Protein AF-A0A7Y5X9P5-F1 (afdb_monomer_lite)

Sequence (54 aa):
MDQEFAGMAERLVTEFPDIPAQQVMATVCRCSDECDHASSYFVEAAARATLLHP

Structure (mmCIF, N/CA/C/O backbone):
data_AF-A0A7Y5X9P5-F1
#
_entry.id   AF-A0A7Y5X9P5-F1
#
loop_
_atom_site.group_PDB
_atom_site.id
_atom_site.type_symbol
_atom_site.label_atom_id
_atom_site.label_alt_id
_atom_site.label_comp_id
_atom_site.label_asym_id
_atom_site.label_entity_id
_atom_site.label_seq_id
_atom_site.pdbx_PDB_ins_code
_atom_site.Cartn_x
_atom_site.Cartn_y
_atom_site.Cartn_z
_atom_site.occupancy
_atom_site.B_iso_or_equiv
_atom_site.auth_seq_id
_atom_site.auth_comp_id
_atom_site.auth_asym_id
_atom_site.auth_atom_id
_atom_site.pdbx_PDB_model_num
ATOM 1 N N . MET A 1 1 ? 12.509 3.454 -0.536 1.00 56.19 1 MET A N 1
ATOM 2 C CA . MET A 1 1 ? 11.116 3.622 -0.983 1.00 56.19 1 MET A CA 1
ATOM 3 C C . MET A 1 1 ? 11.049 4.987 -1.634 1.00 56.19 1 MET A C 1
ATOM 5 O O . MET A 1 1 ? 11.416 5.949 -0.963 1.00 56.19 1 MET A O 1
ATOM 9 N N . ASP A 1 2 ? 10.731 5.070 -2.927 1.00 69.62 2 ASP A N 1
ATOM 10 C CA . ASP A 1 2 ? 10.627 6.365 -3.610 1.00 69.62 2 ASP A CA 1
ATOM 11 C C . ASP A 1 2 ? 9.599 7.262 -2.914 1.00 69.62 2 ASP A C 1
ATOM 13 O O . ASP A 1 2 ? 8.590 6.776 -2.392 1.00 69.62 2 ASP A O 1
ATOM 17 N N . GLN A 1 3 ? 9.851 8.576 -2.905 1.00 74.38 3 GLN A N 1
ATOM 18 C CA . GLN A 1 3 ? 8.944 9.574 -2.314 1.00 74.38 3 GLN A CA 1
ATOM 19 C C . GLN A 1 3 ? 7.504 9.437 -2.836 1.00 74.38 3 GLN A C 1
ATOM 21 O O . GLN A 1 3 ? 6.552 9.703 -2.106 1.00 74.38 3 GLN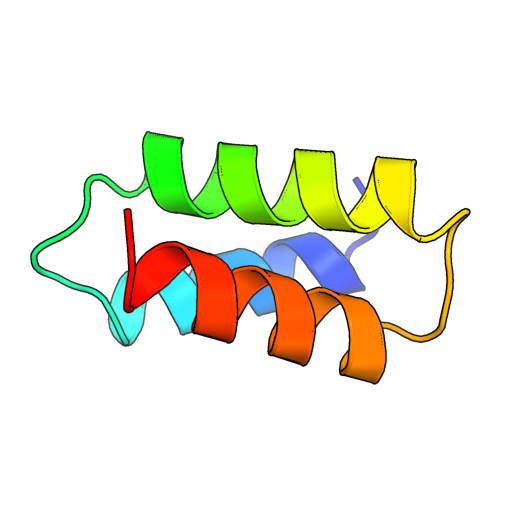 A O 1
ATOM 26 N N . GLU A 1 4 ? 7.346 8.975 -4.076 1.00 79.81 4 GLU A N 1
ATOM 27 C CA . GLU A 1 4 ? 6.056 8.760 -4.728 1.00 79.81 4 GLU A CA 1
ATOM 28 C C . GLU A 1 4 ? 5.236 7.628 -4.081 1.00 79.81 4 GLU A C 1
ATOM 30 O O . GLU A 1 4 ? 4.049 7.803 -3.798 1.00 79.81 4 GLU A O 1
ATOM 35 N N . PHE A 1 5 ? 5.866 6.495 -3.752 1.00 82.06 5 PHE A N 1
ATOM 36 C CA . PHE A 1 5 ? 5.185 5.370 -3.097 1.00 82.06 5 PHE A CA 1
ATOM 37 C C . PHE A 1 5 ? 4.900 5.635 -1.618 1.00 82.06 5 PHE A C 1
ATOM 39 O O . PHE A 1 5 ? 3.897 5.153 -1.093 1.00 82.06 5 PHE A O 1
ATOM 46 N N . ALA A 1 6 ? 5.736 6.438 -0.952 1.00 85.38 6 ALA A N 1
ATOM 47 C CA . ALA A 1 6 ? 5.470 6.882 0.414 1.00 85.38 6 ALA A CA 1
ATOM 48 C C . ALA A 1 6 ? 4.196 7.745 0.479 1.00 85.38 6 ALA A C 1
ATOM 50 O O . ALA A 1 6 ? 3.287 7.441 1.250 1.00 85.38 6 ALA A O 1
ATOM 51 N N . GLY A 1 7 ? 4.075 8.748 -0.401 1.00 89.69 7 GLY A N 1
ATOM 52 C CA . GLY A 1 7 ? 2.866 9.577 -0.485 1.00 89.69 7 GLY A CA 1
ATOM 53 C C . GLY A 1 7 ? 1.621 8.789 -0.913 1.00 89.69 7 GLY A C 1
ATOM 54 O O . GLY A 1 7 ? 0.507 9.071 -0.471 1.00 89.69 7 GLY A O 1
ATOM 55 N N . MET A 1 8 ? 1.786 7.753 -1.739 1.00 91.44 8 MET A N 1
ATOM 56 C CA . MET A 1 8 ? 0.701 6.830 -2.075 1.00 91.44 8 MET A CA 1
ATOM 57 C C . MET A 1 8 ? 0.226 6.032 -0.857 1.00 91.44 8 MET A C 1
ATOM 59 O O . MET A 1 8 ? -0.978 5.979 -0.607 1.00 91.44 8 MET A O 1
ATOM 63 N N . ALA A 1 9 ? 1.149 5.443 -0.095 1.00 90.94 9 ALA A N 1
ATOM 64 C CA . ALA A 1 9 ? 0.811 4.662 1.086 1.00 90.94 9 ALA A CA 1
ATOM 65 C C . ALA A 1 9 ? 0.076 5.509 2.136 1.00 90.94 9 ALA A C 1
ATOM 67 O O . ALA A 1 9 ? -0.939 5.063 2.658 1.00 90.94 9 ALA A O 1
ATOM 68 N N . GLU A 1 10 ? 0.508 6.748 2.387 1.00 92.69 10 GLU A N 1
ATOM 69 C CA . GLU A 1 10 ? -0.172 7.664 3.318 1.00 92.69 10 GLU A CA 1
ATOM 70 C C . GLU A 1 10 ? -1.629 7.954 2.916 1.00 92.69 10 GLU A C 1
ATOM 72 O O . GLU A 1 10 ? -2.534 7.926 3.759 1.00 92.69 10 GLU A O 1
ATOM 77 N N . ARG A 1 11 ? -1.887 8.174 1.618 1.00 94.50 11 ARG A N 1
ATOM 78 C CA . ARG A 1 11 ? -3.258 8.353 1.109 1.00 94.50 11 ARG A CA 1
ATOM 79 C C . ARG A 1 11 ? -4.099 7.097 1.314 1.00 94.50 11 ARG A C 1
ATOM 81 O O . ARG A 1 11 ? -5.222 7.199 1.798 1.00 94.50 11 ARG A O 1
ATOM 88 N N . LEU A 1 12 ? -3.551 5.923 0.998 1.00 93.38 12 LEU A N 1
ATOM 89 C CA . LEU A 1 12 ? -4.260 4.651 1.156 1.00 93.38 12 LEU A CA 1
ATOM 90 C C . LEU A 1 12 ? -4.536 4.322 2.629 1.00 93.38 12 LEU A C 1
ATOM 92 O O . LEU A 1 12 ? -5.604 3.813 2.939 1.00 93.38 12 LEU A O 1
ATOM 96 N N . VAL A 1 13 ? -3.639 4.671 3.554 1.00 95.38 13 VAL A N 1
ATOM 97 C CA . VAL A 1 13 ? -3.887 4.518 5.001 1.00 95.38 13 VAL A CA 1
ATOM 98 C C . VAL A 1 13 ? -5.085 5.358 5.449 1.00 95.38 13 VAL A C 1
ATOM 100 O O . VAL A 1 13 ? -5.872 4.916 6.279 1.00 95.38 13 VAL A O 1
ATOM 103 N N . THR A 1 14 ? -5.245 6.557 4.885 1.00 94.25 14 THR A N 1
ATOM 104 C CA . THR A 1 14 ? -6.391 7.427 5.189 1.00 94.25 14 THR A CA 1
ATOM 105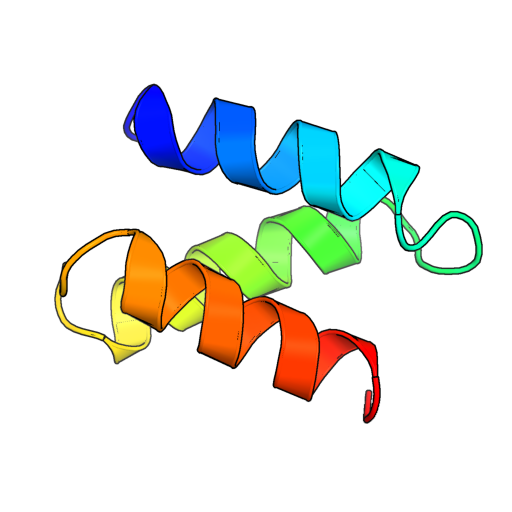 C C . THR A 1 14 ? -7.691 6.899 4.572 1.00 94.25 14 THR A C 1
ATOM 107 O O . THR A 1 14 ? -8.762 7.065 5.148 1.00 94.25 14 THR A O 1
ATOM 110 N N . GLU A 1 15 ? -7.607 6.267 3.402 1.00 94.69 15 GLU A N 1
ATOM 111 C CA . GLU A 1 15 ? -8.762 5.742 2.668 1.00 94.69 15 GLU A CA 1
ATOM 112 C C . GLU A 1 15 ? -9.267 4.391 3.192 1.00 94.69 15 GLU A C 1
ATOM 114 O O . GLU A 1 15 ? -10.461 4.110 3.112 1.00 94.69 15 GLU A O 1
ATOM 119 N N . PHE A 1 16 ? -8.379 3.582 3.771 1.00 93.00 16 PHE A N 1
ATOM 120 C CA . PHE A 1 16 ? -8.692 2.285 4.365 1.00 93.00 16 PHE A CA 1
ATOM 121 C C . PHE A 1 16 ? -8.469 2.316 5.890 1.00 93.00 16 PHE A C 1
ATOM 123 O O . PHE A 1 16 ? -7.587 1.612 6.387 1.00 93.00 16 PHE A O 1
ATOM 130 N N . PRO A 1 17 ? -9.249 3.109 6.657 1.00 92.12 17 PRO A N 1
ATOM 131 C CA . PRO A 1 17 ? -9.022 3.302 8.093 1.00 92.12 17 PRO A CA 1
ATOM 132 C C . PRO A 1 17 ? -9.234 2.025 8.919 1.00 92.12 17 PRO A C 1
ATOM 134 O O . PRO A 1 17 ? -8.696 1.906 10.018 1.00 92.12 17 PRO A O 1
ATOM 137 N N . ASP A 1 18 ? -9.997 1.067 8.387 1.00 94.12 18 ASP A N 1
ATOM 138 C CA . ASP A 1 18 ? -10.262 -0.226 9.022 1.00 94.12 18 ASP A CA 1
ATOM 139 C C . ASP A 1 18 ? -9.104 -1.227 8.847 1.00 94.12 18 ASP A C 1
ATOM 141 O O . ASP A 1 18 ? -9.087 -2.278 9.490 1.00 94.12 18 ASP A O 1
ATOM 145 N N . ILE A 1 19 ? -8.123 -0.915 7.990 1.00 93.12 19 ILE A N 1
ATOM 146 C CA . ILE A 1 19 ? -6.952 -1.757 7.733 1.00 93.12 19 ILE A CA 1
ATOM 147 C C . ILE A 1 19 ? -5.745 -1.187 8.491 1.00 93.12 19 ILE A C 1
ATOM 149 O O . ILE A 1 19 ? -5.459 0.009 8.396 1.00 93.12 19 ILE A O 1
ATOM 153 N N . PRO A 1 20 ? -4.968 -2.017 9.213 1.00 94.88 20 PRO A N 1
ATOM 154 C CA . PRO A 1 20 ? -3.750 -1.559 9.864 1.00 94.88 20 PRO A CA 1
ATOM 155 C C . PRO A 1 20 ? -2.792 -0.892 8.872 1.00 94.88 20 PRO A C 1
ATOM 157 O O . PRO A 1 20 ? -2.442 -1.475 7.845 1.00 94.88 20 PRO A O 1
ATOM 160 N N . ALA A 1 21 ? -2.285 0.295 9.214 1.00 91.25 21 ALA A N 1
ATOM 161 C CA . ALA A 1 21 ? -1.396 1.056 8.333 1.00 91.25 21 ALA A CA 1
ATOM 162 C C . ALA A 1 21 ? -0.171 0.247 7.863 1.00 91.25 21 ALA A C 1
ATOM 164 O O . ALA A 1 21 ? 0.239 0.339 6.709 1.00 91.25 21 ALA A O 1
ATOM 165 N N . GLN A 1 22 ? 0.367 -0.615 8.732 1.00 92.12 22 GLN A N 1
ATOM 166 C CA . GLN A 1 22 ? 1.465 -1.525 8.393 1.00 92.12 22 GLN A CA 1
ATOM 167 C C . GLN A 1 22 ? 1.106 -2.489 7.251 1.00 92.12 22 GLN A C 1
ATOM 169 O O . GLN A 1 22 ? 1.944 -2.757 6.393 1.00 92.12 22 GLN A O 1
ATOM 174 N N . GLN A 1 23 ? -0.134 -2.982 7.211 1.00 93.81 23 GLN A N 1
ATOM 175 C CA . GLN A 1 23 ? -0.620 -3.871 6.156 1.00 93.81 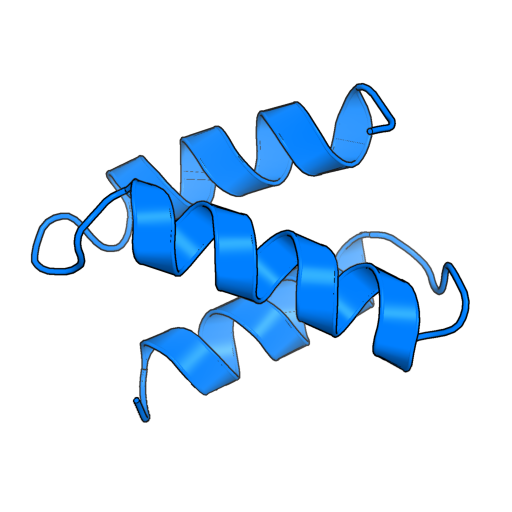23 GLN A CA 1
ATOM 176 C C . GLN A 1 23 ? -0.822 -3.115 4.838 1.00 93.81 23 GLN A C 1
ATOM 178 O O . GLN A 1 23 ? -0.462 -3.63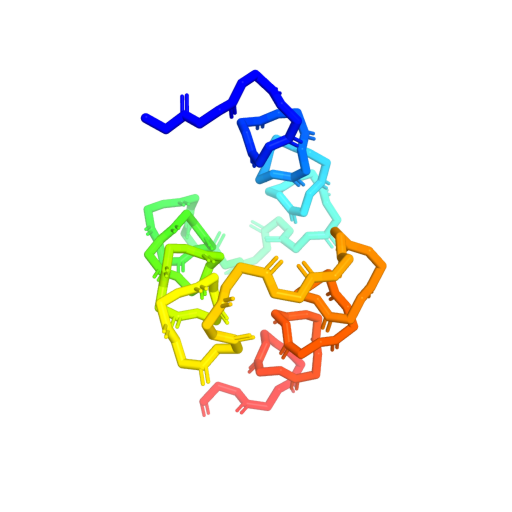1 3.779 1.00 93.81 23 GLN A O 1
ATOM 183 N N . VAL A 1 24 ? -1.319 -1.875 4.892 1.00 93.44 24 VAL A N 1
ATOM 184 C CA . VAL A 1 24 ? -1.418 -0.995 3.714 1.00 93.44 24 VAL A CA 1
ATOM 185 C C . VAL A 1 24 ? -0.035 -0.743 3.114 1.00 93.44 24 VAL A C 1
ATOM 187 O O . VAL A 1 24 ? 0.176 -0.975 1.926 1.00 93.44 24 VAL A O 1
ATOM 190 N N . MET A 1 25 ? 0.935 -0.346 3.941 1.00 91.94 25 MET A N 1
ATOM 191 C CA . MET A 1 25 ? 2.309 -0.098 3.497 1.00 91.94 25 MET A CA 1
ATOM 192 C C . MET A 1 25 ? 2.957 -1.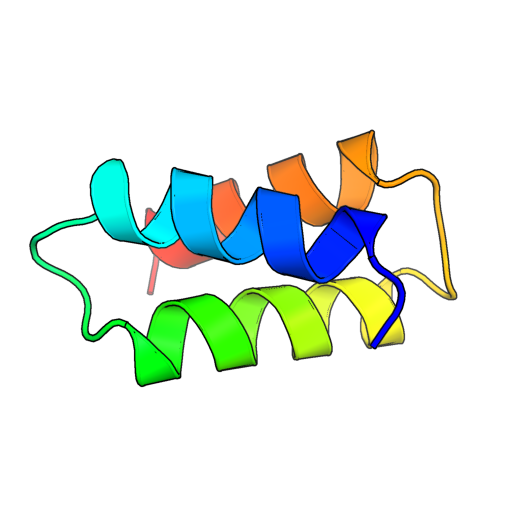355 2.907 1.00 91.94 25 MET A C 1
ATOM 194 O O . MET A 1 25 ? 3.554 -1.287 1.835 1.00 91.94 25 MET A O 1
ATOM 198 N N . ALA A 1 26 ? 2.801 -2.511 3.562 1.00 92.62 26 ALA A N 1
ATOM 199 C CA . ALA A 1 26 ? 3.313 -3.783 3.052 1.00 92.62 26 ALA A CA 1
ATOM 200 C C . ALA A 1 26 ? 2.688 -4.157 1.698 1.00 92.62 26 ALA A C 1
ATOM 202 O O . ALA A 1 26 ? 3.385 -4.655 0.815 1.00 92.62 26 ALA A O 1
ATOM 203 N N . THR A 1 27 ? 1.397 -3.871 1.516 1.00 93.12 27 THR A N 1
ATOM 204 C CA . THR A 1 27 ? 0.689 -4.112 0.254 1.00 93.12 27 THR A CA 1
ATOM 205 C C . THR A 1 27 ? 1.242 -3.238 -0.867 1.00 93.12 27 THR A C 1
ATOM 207 O O . THR A 1 27 ? 1.534 -3.753 -1.941 1.00 93.12 27 THR A O 1
ATOM 210 N N . VAL A 1 28 ? 1.466 -1.944 -0.613 1.00 90.94 28 VAL A N 1
ATOM 211 C CA . VAL A 1 28 ? 2.068 -1.027 -1.597 1.00 90.94 28 VAL A CA 1
ATOM 212 C C . VAL A 1 28 ? 3.484 -1.466 -1.977 1.00 90.94 28 VAL A C 1
ATOM 214 O O . VAL A 1 28 ? 3.798 -1.505 -3.164 1.00 90.94 28 VAL A O 1
ATOM 217 N N . CYS A 1 29 ? 4.321 -1.850 -1.002 1.00 89.38 29 CYS A N 1
ATOM 218 C CA . CYS A 1 29 ? 5.658 -2.394 -1.276 1.00 89.38 29 CYS A CA 1
ATOM 219 C C . CYS A 1 29 ? 5.582 -3.625 -2.184 1.00 89.38 29 CYS A C 1
ATOM 221 O O . CYS A 1 29 ? 6.235 -3.667 -3.221 1.00 89.38 29 CYS A O 1
ATOM 223 N N . ARG A 1 30 ? 4.742 -4.602 -1.820 1.00 90.75 30 ARG A N 1
ATOM 224 C CA . ARG A 1 30 ? 4.586 -5.839 -2.589 1.00 90.75 30 ARG A CA 1
ATOM 225 C C . ARG A 1 30 ? 4.112 -5.558 -4.013 1.00 90.75 30 ARG A C 1
ATOM 227 O O . ARG A 1 30 ? 4.691 -6.086 -4.952 1.00 90.75 30 ARG A O 1
ATOM 234 N N . CYS A 1 31 ? 3.105 -4.702 -4.187 1.00 90.44 31 CYS A N 1
ATOM 235 C CA . CYS A 1 31 ? 2.611 -4.339 -5.514 1.00 90.44 31 CYS A CA 1
ATOM 236 C C . CYS A 1 31 ? 3.668 -3.590 -6.342 1.00 90.44 31 CYS A C 1
ATOM 238 O O . CYS A 1 31 ? 3.730 -3.787 -7.550 1.00 90.44 31 CYS A O 1
ATOM 240 N N . SER A 1 32 ? 4.513 -2.763 -5.719 1.00 88.94 32 SER A N 1
ATOM 241 C CA . SER A 1 32 ? 5.633 -2.094 -6.396 1.00 88.94 32 SER A CA 1
ATOM 242 C C . SER A 1 32 ? 6.679 -3.088 -6.908 1.00 88.94 32 SER A C 1
ATOM 244 O O . SER A 1 32 ? 7.167 -2.941 -8.031 1.00 88.94 32 SER A O 1
ATOM 246 N N . ASP A 1 33 ? 7.007 -4.096 -6.098 1.00 87.69 33 ASP A N 1
ATOM 247 C CA . ASP A 1 33 ? 7.962 -5.148 -6.460 1.00 87.69 33 ASP A CA 1
ATOM 248 C C . ASP A 1 33 ? 7.393 -6.059 -7.561 1.00 87.69 33 ASP A C 1
ATOM 250 O O . ASP A 1 33 ? 8.063 -6.333 -8.553 1.00 87.69 33 ASP A O 1
ATOM 254 N N . GLU A 1 34 ? 6.132 -6.485 -7.431 1.00 86.12 34 GLU A N 1
ATOM 255 C CA . GLU A 1 34 ? 5.449 -7.347 -8.409 1.00 86.12 34 GLU A CA 1
ATOM 256 C C . GLU A 1 34 ? 5.222 -6.658 -9.760 1.00 86.12 34 GLU A C 1
ATOM 258 O O . GLU A 1 34 ? 5.205 -7.320 -10.797 1.00 86.12 34 GLU A O 1
ATOM 263 N N . CYS A 1 35 ? 5.057 -5.334 -9.764 1.00 81.31 35 CYS A N 1
ATOM 264 C CA . CYS A 1 35 ? 4.861 -4.565 -10.987 1.00 81.31 35 CYS A CA 1
ATOM 265 C C . CYS A 1 35 ? 6.176 -4.143 -11.668 1.00 81.31 35 CYS A C 1
ATOM 267 O O . CYS A 1 35 ? 6.108 -3.366 -12.615 1.00 81.31 35 CYS A O 1
ATOM 269 N N . ASP A 1 36 ? 7.347 -4.600 -11.204 1.00 78.62 36 ASP A N 1
ATOM 270 C CA . ASP A 1 36 ? 8.670 -4.246 -11.758 1.00 78.62 36 ASP A CA 1
ATOM 271 C C . ASP A 1 36 ? 8.853 -2.728 -11.957 1.00 78.62 36 ASP A C 1
ATOM 273 O O . ASP A 1 36 ? 9.295 -2.250 -12.999 1.00 78.62 36 ASP A O 1
ATOM 277 N N . HIS A 1 37 ? 8.422 -1.940 -10.965 1.00 64.88 37 HIS A N 1
ATOM 278 C CA . HIS A 1 37 ? 8.454 -0.470 -11.018 1.00 64.88 37 HIS A CA 1
ATOM 279 C C . HIS A 1 37 ? 7.616 0.121 -12.168 1.00 64.88 37 HIS A C 1
ATOM 281 O O . HIS A 1 37 ? 7.931 1.186 -12.708 1.00 64.88 37 HIS A O 1
ATOM 287 N N . ALA A 1 38 ? 6.512 -0.541 -12.539 1.00 70.56 38 ALA A N 1
ATOM 288 C CA . ALA A 1 38 ? 5.479 0.069 -13.366 1.00 70.56 38 ALA A CA 1
ATOM 289 C C . ALA A 1 38 ? 5.055 1.426 -12.789 1.00 70.56 38 ALA A C 1
ATOM 291 O O . ALA A 1 38 ? 5.214 1.702 -11.598 1.00 70.56 38 ALA A O 1
ATOM 292 N N . SER A 1 39 ? 4.468 2.263 -13.649 1.00 81.62 39 SER A N 1
ATOM 293 C CA . SER A 1 39 ? 3.926 3.560 -13.240 1.00 81.62 39 SER A CA 1
ATOM 294 C C . SER A 1 39 ? 3.140 3.437 -11.933 1.00 81.62 39 SER A C 1
ATOM 296 O O . SER A 1 39 ? 2.325 2.524 -11.771 1.00 81.62 39 SER A O 1
ATOM 298 N N . SER A 1 40 ? 3.369 4.387 -11.029 1.00 84.19 40 SER A N 1
ATOM 299 C CA . SER A 1 40 ? 2.703 4.503 -9.729 1.00 84.19 40 SER A CA 1
ATOM 300 C C . SER A 1 40 ? 1.187 4.332 -9.801 1.00 84.19 40 SER A C 1
ATOM 302 O O . SER A 1 40 ? 0.590 3.765 -8.892 1.00 84.19 40 SER A O 1
ATOM 304 N N . TYR A 1 41 ? 0.568 4.726 -10.915 1.00 88.06 41 TYR A N 1
ATOM 305 C CA . TYR A 1 41 ? -0.843 4.485 -11.193 1.00 88.06 41 TYR A CA 1
ATOM 306 C C . TYR A 1 41 ? -1.243 2.999 -11.102 1.00 88.06 41 TYR A C 1
ATOM 308 O O . TYR A 1 41 ? -2.240 2.663 -10.464 1.00 88.06 41 TYR A O 1
ATOM 316 N N . PHE A 1 42 ? -0.472 2.098 -11.718 1.00 88.50 42 PHE A N 1
ATOM 317 C CA . PHE A 1 42 ? -0.776 0.663 -11.715 1.00 88.50 42 PHE A CA 1
ATOM 318 C C . PHE A 1 42 ? -0.542 0.038 -10.344 1.00 88.50 42 PHE A C 1
ATOM 320 O O . PHE A 1 42 ? -1.355 -0.770 -9.897 1.00 88.50 42 PHE A O 1
ATOM 327 N N . VAL A 1 43 ? 0.520 0.460 -9.655 1.00 89.69 43 VAL A N 1
ATOM 328 C CA . VAL A 1 43 ? 0.807 0.027 -8.282 1.00 89.69 43 VAL A CA 1
ATOM 329 C C . VAL A 1 43 ? -0.319 0.454 -7.341 1.00 89.69 43 VAL A C 1
ATOM 331 O O . VAL A 1 43 ? -0.788 -0.352 -6.541 1.00 89.69 43 VAL A O 1
ATOM 334 N N . GLU A 1 44 ? -0.817 1.686 -7.476 1.00 91.69 44 GLU A N 1
ATOM 335 C CA . GLU A 1 44 ? -1.941 2.185 -6.684 1.00 91.69 44 GLU A CA 1
ATOM 336 C C . GLU A 1 44 ? -3.220 1.383 -6.952 1.00 91.69 44 GLU A C 1
ATOM 338 O O . GLU A 1 44 ? -3.901 0.971 -6.012 1.00 91.69 44 GLU A O 1
ATOM 343 N N . ALA A 1 45 ? -3.544 1.121 -8.221 1.00 91.50 45 ALA A N 1
ATOM 344 C CA . ALA A 1 45 ? -4.721 0.338 -8.589 1.00 91.50 45 ALA A CA 1
ATOM 345 C C . ALA A 1 45 ? -4.652 -1.102 -8.047 1.00 91.50 45 ALA A C 1
ATOM 347 O O . ALA A 1 45 ? -5.639 -1.600 -7.500 1.00 91.50 45 ALA A O 1
ATOM 348 N N . ALA A 1 46 ? -3.487 -1.751 -8.142 1.00 90.75 46 ALA A N 1
ATOM 349 C CA . ALA A 1 46 ? -3.264 -3.095 -7.613 1.00 90.75 46 ALA A CA 1
ATOM 350 C C . ALA A 1 46 ? -3.347 -3.132 -6.078 1.00 90.75 46 ALA A C 1
ATOM 352 O O . ALA A 1 46 ? -4.010 -4.008 -5.511 1.00 90.75 46 ALA A O 1
ATOM 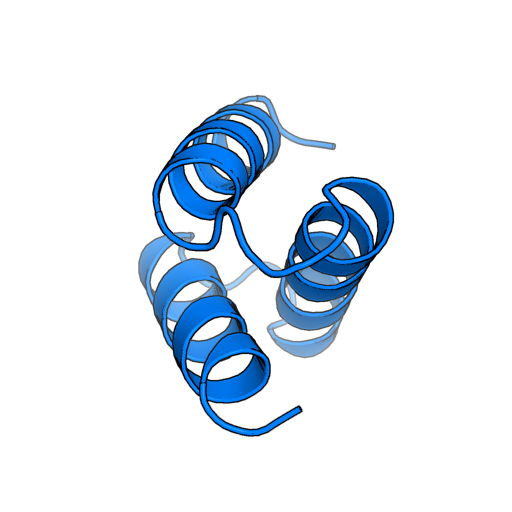353 N N . ALA A 1 47 ? -2.742 -2.150 -5.402 1.00 91.75 47 ALA A N 1
ATOM 354 C CA . ALA A 1 47 ? -2.805 -2.032 -3.952 1.00 91.75 47 ALA A CA 1
ATOM 355 C C . ALA A 1 47 ? -4.251 -1.827 -3.478 1.00 91.75 47 ALA A C 1
ATOM 357 O O . ALA A 1 47 ? -4.708 -2.540 -2.589 1.00 91.75 47 ALA A O 1
ATOM 358 N N . ARG A 1 48 ? -5.011 -0.931 -4.121 1.00 93.31 48 ARG A N 1
ATOM 359 C CA . ARG A 1 48 ? -6.438 -0.706 -3.827 1.00 93.31 48 ARG A CA 1
ATOM 360 C C . ARG A 1 48 ? -7.272 -1.970 -4.009 1.00 93.31 48 ARG A C 1
ATOM 362 O O . ARG A 1 48 ? -8.052 -2.311 -3.126 1.00 93.31 48 ARG A O 1
ATOM 369 N N . ALA A 1 49 ? -7.103 -2.670 -5.131 1.00 92.56 49 ALA A N 1
ATOM 370 C CA . ALA A 1 49 ? -7.838 -3.903 -5.408 1.00 92.56 49 ALA A CA 1
ATOM 371 C C . ALA A 1 49 ? -7.552 -4.984 -4.354 1.00 92.56 49 ALA A C 1
ATOM 373 O O . ALA A 1 49 ? -8.472 -5.659 -3.899 1.00 92.56 49 ALA A O 1
ATOM 374 N N . THR A 1 50 ? -6.293 -5.094 -3.926 1.00 91.56 50 THR A N 1
ATOM 375 C CA . THR A 1 50 ? -5.878 -6.016 -2.863 1.00 91.56 50 THR A CA 1
ATOM 376 C C . THR A 1 50 ? -6.485 -5.635 -1.513 1.00 91.56 50 THR A C 1
ATOM 378 O O . THR A 1 50 ? -6.983 -6.494 -0.799 1.00 91.56 50 THR A O 1
ATOM 381 N N . LEU A 1 51 ? -6.477 -4.351 -1.149 1.00 91.38 51 LEU A N 1
ATOM 382 C CA . LEU A 1 51 ? -7.007 -3.885 0.138 1.00 91.38 51 LEU A CA 1
ATOM 383 C C . LEU A 1 51 ? -8.534 -4.029 0.242 1.00 91.38 51 LEU A C 1
ATOM 385 O O . LEU A 1 51 ? -9.054 -4.225 1.336 1.00 91.38 51 LEU A O 1
ATOM 389 N N . LEU A 1 52 ? -9.254 -3.973 -0.883 1.00 89.88 52 LEU A N 1
ATOM 390 C CA . LEU A 1 52 ? -10.699 -4.236 -0.949 1.00 89.88 52 LEU A CA 1
ATOM 391 C C . LEU A 1 52 ? -11.050 -5.732 -0.845 1.00 89.88 52 LEU A C 1
ATOM 393 O O . LEU A 1 52 ? -12.183 -6.072 -0.500 1.00 89.88 52 LEU A O 1
ATOM 397 N N . HIS A 1 53 ? -10.094 -6.616 -1.138 1.00 78.50 53 HIS A N 1
ATOM 398 C CA . HIS A 1 53 ? -10.252 -8.071 -1.126 1.00 78.50 53 HIS A CA 1
ATOM 399 C C . HIS A 1 53 ? -9.056 -8.738 -0.417 1.00 78.50 53 HIS A C 1
ATOM 401 O O . HIS A 1 53 ? -8.246 -9.384 -1.088 1.00 78.50 53 HIS A O 1
ATOM 407 N N . PRO A 1 54 ? -8.916 -8.533 0.908 1.00 60.38 54 PRO A N 1
ATOM 408 C CA . PRO A 1 54 ? -7.742 -8.955 1.669 1.00 60.38 54 PRO A CA 1
ATOM 409 C C . PRO A 1 54 ? -7.579 -10.476 1.779 1.00 60.38 54 PRO A C 1
ATOM 411 O O . PRO A 1 54 ? -8.603 -11.196 1.854 1.00 60.38 54 PRO A O 1
#

Radius of gyration: 9.82 Å; chains: 1; bounding box: 22×18×23 Å

pLDDT: mean 87.31, std 8.84, range [56.19, 95.38]

Foldseek 3Di:
DDPLLVVLLVVVCVVLVVDPSVVLSVQLVVLCVVVVNPPPVSSSVSSVVVSVPD

Secondary structure (DSSP, 8-state):
--HHHHHHHHHHHHH-TTS-HHHHHHHHHHHHHHTTT--HHHHHHHHHHHHH--